Protein AF-A0A1V8UKA0-F1 (afdb_monomer_lite)

Radius of gyration: 25.1 Å; chains: 1; bounding box: 52×12×80 Å

pLDDT: mean 79.11, std 16.27, range [46.12, 97.81]

Structure (mmCIF, N/CA/C/O backbone):
data_AF-A0A1V8UKA0-F1
#
_entry.id   AF-A0A1V8UKA0-F1
#
loop_
_atom_site.group_PDB
_atom_site.id
_atom_site.type_symbol
_atom_site.label_atom_id
_atom_site.label_alt_id
_atom_site.label_comp_id
_atom_site.label_asym_id
_atom_site.label_entity_id
_atom_site.label_seq_id
_atom_site.pdbx_PDB_ins_code
_atom_site.Cartn_x
_atom_site.Cartn_y
_atom_site.Cartn_z
_atom_site.occupancy
_atom_site.B_iso_or_equiv
_atom_site.auth_seq_id
_atom_site.auth_comp_id
_atom_site.auth_asym_id
_atom_site.auth_atom_id
_atom_site.pdbx_PDB_model_num
ATOM 1 N N . MET A 1 1 ? -35.023 3.778 53.978 1.00 46.12 1 MET A N 1
ATOM 2 C CA . MET A 1 1 ? -34.381 2.494 53.604 1.00 46.12 1 MET A CA 1
ATOM 3 C C . MET A 1 1 ? -34.194 2.498 52.086 1.00 46.12 1 MET A C 1
ATOM 5 O O . MET A 1 1 ? -35.174 2.816 51.424 1.00 46.12 1 MET A O 1
ATOM 9 N N . PRO A 1 2 ? -33.000 2.232 51.519 1.00 53.81 2 PRO A N 1
ATOM 10 C CA . PRO A 1 2 ? -32.796 2.231 50.072 1.00 53.81 2 PRO A CA 1
ATOM 11 C C . PRO A 1 2 ? -32.936 0.807 49.509 1.00 53.81 2 PRO A C 1
ATOM 13 O O . PRO A 1 2 ? -32.233 -0.095 49.973 1.00 53.81 2 PRO A O 1
ATOM 16 N N . PRO A 1 3 ? -33.784 0.556 48.501 1.00 59.66 3 PRO A N 1
ATOM 17 C CA . PRO A 1 3 ? -33.689 -0.684 47.755 1.00 59.66 3 PRO A CA 1
ATOM 18 C C . PRO A 1 3 ? -32.565 -0.583 46.7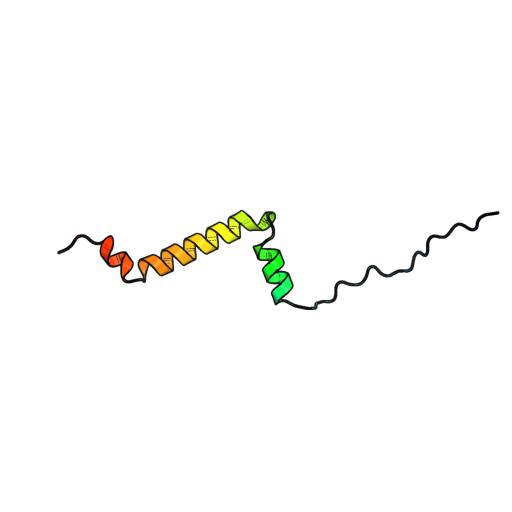15 1.00 59.66 3 PRO A C 1
ATOM 20 O O . PRO A 1 3 ? -32.641 0.135 45.721 1.00 59.66 3 PRO A O 1
ATOM 23 N N . LYS A 1 4 ? -31.498 -1.334 47.004 1.00 53.94 4 LYS A N 1
ATOM 24 C CA . LYS A 1 4 ? -30.523 -1.889 46.058 1.00 53.94 4 LYS A CA 1
ATOM 25 C C . LYS A 1 4 ? -31.213 -2.421 44.800 1.00 53.94 4 LYS A C 1
ATOM 27 O O . LYS A 1 4 ? -32.184 -3.162 44.910 1.00 53.94 4 LYS A O 1
ATOM 32 N N . GLY A 1 5 ? -30.610 -2.166 43.641 1.00 56.75 5 GLY A N 1
ATOM 33 C CA . GLY A 1 5 ? -30.904 -2.931 42.431 1.00 56.75 5 GLY A CA 1
ATOM 34 C C . GLY A 1 5 ? -30.844 -2.111 41.157 1.00 56.75 5 GLY A C 1
ATO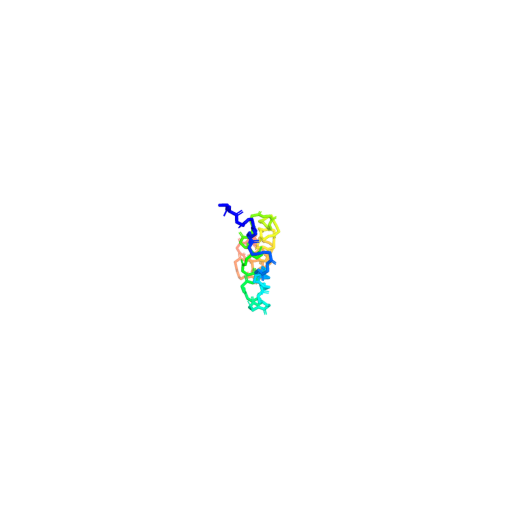M 35 O O . GLY A 1 5 ? -31.849 -1.953 40.478 1.00 56.75 5 GLY A O 1
ATOM 36 N N . GLN A 1 6 ? -29.652 -1.613 40.834 1.00 55.16 6 GLN A N 1
ATOM 37 C CA . GLN A 1 6 ? -29.242 -1.293 39.470 1.00 55.16 6 GLN A CA 1
ATOM 38 C C . GLN A 1 6 ? -29.840 -2.339 38.517 1.00 55.16 6 GLN A C 1
ATOM 40 O O . GLN A 1 6 ? -29.614 -3.536 38.707 1.00 55.16 6 GLN A O 1
ATOM 45 N N . ILE A 1 7 ? -30.670 -1.889 37.575 1.00 55.62 7 ILE A N 1
ATOM 46 C CA . ILE A 1 7 ? -31.449 -2.739 36.673 1.00 55.62 7 ILE A CA 1
ATOM 47 C C . ILE A 1 7 ? -30.476 -3.576 35.835 1.00 55.62 7 ILE A C 1
ATOM 49 O O . ILE A 1 7 ? -29.969 -3.171 34.791 1.00 55.62 7 ILE A O 1
ATOM 53 N N . ARG A 1 8 ? -30.198 -4.770 36.355 1.00 56.72 8 ARG A N 1
ATOM 54 C CA . ARG A 1 8 ? -29.544 -5.906 35.717 1.00 56.72 8 ARG A CA 1
ATOM 55 C C . ARG A 1 8 ? -30.510 -6.435 34.666 1.00 56.72 8 ARG A C 1
ATOM 57 O O . ARG A 1 8 ? -31.252 -7.376 34.914 1.00 56.72 8 ARG A O 1
ATOM 64 N N . GLY A 1 9 ? -30.577 -5.747 33.534 1.00 53.84 9 GLY A N 1
ATOM 65 C CA . GLY A 1 9 ? -31.584 -6.061 32.525 1.00 53.84 9 GLY A CA 1
ATOM 66 C C . GLY A 1 9 ? -31.614 -5.171 31.295 1.00 53.84 9 GLY A C 1
ATOM 67 O O . GLY A 1 9 ? -32.474 -5.394 30.455 1.00 53.84 9 GLY A O 1
ATOM 68 N N . VAL A 1 10 ? -30.703 -4.205 31.134 1.00 54.88 10 VAL A N 1
ATOM 69 C CA . VAL A 1 10 ? -30.464 -3.664 29.792 1.00 54.88 10 VAL A CA 1
ATOM 70 C C . VAL A 1 10 ? -29.591 -4.703 29.090 1.00 54.88 10 VAL A C 1
ATOM 72 O O . VAL A 1 10 ? -28.416 -4.813 29.452 1.00 54.88 10 VAL A O 1
ATOM 75 N N . PRO A 1 11 ? -30.112 -5.528 28.159 1.00 51.94 11 PRO A N 1
ATOM 76 C CA . PRO A 1 11 ? -29.218 -6.261 27.283 1.00 51.94 11 PRO A CA 1
ATOM 77 C C . PRO A 1 11 ? -28.328 -5.204 26.638 1.00 51.94 11 PRO A C 1
ATOM 79 O O . PRO A 1 11 ? -28.845 -4.249 26.054 1.00 51.94 11 PRO A O 1
ATOM 82 N N . ALA A 1 12 ? -27.007 -5.331 26.809 1.00 58.88 12 ALA A N 1
ATOM 83 C CA . ALA A 1 12 ? -26.049 -4.573 26.019 1.00 58.88 12 ALA A CA 1
ATOM 84 C C . ALA A 1 12 ? -26.574 -4.605 24.588 1.00 58.88 12 ALA A C 1
ATOM 86 O O . ALA A 1 12 ? -26.817 -5.702 24.077 1.00 58.88 12 ALA A O 1
ATOM 87 N N . ALA A 1 13 ? -26.890 -3.432 24.027 1.00 55.00 13 ALA A N 1
ATOM 88 C CA . ALA A 1 13 ? -27.470 -3.330 22.702 1.00 55.00 13 ALA A CA 1
ATOM 89 C C . ALA A 1 13 ? -26.620 -4.209 21.789 1.00 55.00 13 ALA A C 1
ATOM 91 O O . ALA A 1 13 ? -25.442 -3.925 21.569 1.00 55.00 13 ALA A O 1
ATOM 92 N N . LYS A 1 14 ? -27.186 -5.352 21.388 1.00 53.31 14 LYS A N 1
ATOM 93 C CA . LYS A 1 14 ? -26.524 -6.328 20.539 1.00 53.31 14 LYS A CA 1
ATOM 94 C C . LYS A 1 14 ? -26.176 -5.535 19.294 1.00 53.31 14 LYS A C 1
ATOM 96 O O . LYS A 1 14 ? -27.101 -5.120 18.598 1.00 53.31 14 LYS A O 1
ATOM 101 N N . GLN A 1 15 ? -24.889 -5.217 19.115 1.00 57.91 15 GLN A N 1
ATOM 102 C CA . GLN A 1 15 ? -24.400 -4.449 17.975 1.00 57.91 15 GLN A CA 1
ATOM 103 C C . GLN A 1 15 ? -25.050 -5.067 16.748 1.00 57.91 15 GLN A C 1
ATOM 105 O O . GLN A 1 15 ? -24.852 -6.250 16.462 1.00 57.91 15 GLN A O 1
ATOM 110 N N . GLN A 1 16 ? -25.957 -4.312 16.127 1.00 59.25 16 GLN A N 1
ATOM 111 C CA . GLN A 1 16 ? -26.658 -4.784 14.948 1.00 59.25 16 GLN A CA 1
ATOM 112 C C . GLN A 1 16 ? -25.587 -5.223 13.944 1.00 59.25 16 GLN A C 1
ATOM 114 O O . GLN A 1 16 ? -24.594 -4.505 13.791 1.00 59.25 16 GLN A O 1
ATOM 119 N N . PRO A 1 17 ? -25.754 -6.366 13.253 1.00 59.03 17 PRO A N 1
ATOM 120 C CA . PRO A 1 17 ? -24.904 -6.757 12.130 1.00 59.03 17 PRO A CA 1
ATOM 121 C C . PRO A 1 17 ? -25.241 -5.858 10.930 1.00 59.03 17 PRO A C 1
ATOM 123 O O . PRO A 1 17 ? -25.690 -6.300 9.879 1.00 59.03 17 PRO A O 1
ATOM 126 N N . GLY A 1 18 ? -25.152 -4.552 11.145 1.00 63.19 18 GLY A N 1
ATOM 127 C CA . GLY A 1 18 ? -25.550 -3.506 10.238 1.00 63.19 18 GLY A CA 1
ATOM 128 C C . GLY A 1 18 ? -24.288 -2.885 9.691 1.00 63.19 18 GLY A C 1
ATOM 129 O O . GLY A 1 18 ? -23.609 -2.145 10.395 1.00 63.19 18 GLY A O 1
ATOM 130 N N . ASN A 1 19 ? -24.038 -3.167 8.417 1.00 69.56 19 ASN A N 1
ATOM 131 C CA . ASN A 1 19 ? -23.059 -2.512 7.561 1.00 69.56 19 ASN A CA 1
ATOM 132 C C . ASN A 1 19 ? -21.658 -3.154 7.551 1.00 69.56 19 ASN A C 1
ATOM 134 O O . ASN A 1 19 ? -20.716 -2.664 8.171 1.00 69.56 19 ASN A O 1
ATOM 138 N N . TYR A 1 20 ? -21.503 -4.208 6.737 1.00 79.56 20 TYR A N 1
ATOM 139 C CA . TYR A 1 20 ? -20.200 -4.789 6.376 1.00 79.56 20 TYR A CA 1
ATOM 140 C C . TYR A 1 20 ? -19.196 -3.729 5.892 1.00 79.56 20 TYR A C 1
ATOM 142 O O . TYR A 1 20 ? -18.014 -3.794 6.219 1.00 79.56 20 TYR A O 1
ATOM 150 N N . ALA A 1 21 ? -19.676 -2.692 5.195 1.00 84.31 21 ALA A N 1
ATOM 151 C CA . ALA A 1 21 ? -18.853 -1.551 4.806 1.00 84.31 21 ALA A CA 1
ATOM 152 C C . ALA A 1 21 ? -18.243 -0.833 6.025 1.00 84.31 21 ALA A C 1
ATOM 154 O O . ALA A 1 21 ? -17.059 -0.504 6.018 1.00 84.31 21 ALA A O 1
ATOM 155 N N . GLN A 1 22 ? -19.012 -0.651 7.103 1.00 83.56 22 GLN A N 1
ATOM 156 C CA . GLN A 1 22 ? -18.524 -0.031 8.333 1.00 83.56 22 GLN A CA 1
ATOM 157 C C . GLN A 1 22 ? -17.522 -0.930 9.063 1.00 83.56 22 GLN A C 1
ATOM 159 O O . GLN A 1 22 ? -16.515 -0.428 9.557 1.00 83.56 22 GLN A O 1
ATOM 164 N N . SER A 1 23 ? -17.748 -2.248 9.107 1.00 84.44 23 SER A N 1
ATOM 165 C CA . SER A 1 23 ? -16.786 -3.175 9.719 1.00 84.44 23 SER A CA 1
ATOM 166 C C . SER A 1 23 ? -15.461 -3.208 8.965 1.00 84.44 23 SER A C 1
ATOM 168 O O . SER A 1 23 ? -14.407 -3.196 9.592 1.00 84.44 23 SER A O 1
ATOM 170 N N . THR A 1 24 ? -15.492 -3.180 7.630 1.00 85.38 24 THR A N 1
ATOM 171 C CA . THR A 1 24 ? -14.274 -3.137 6.813 1.00 85.38 24 THR A CA 1
ATOM 172 C C . THR A 1 24 ? -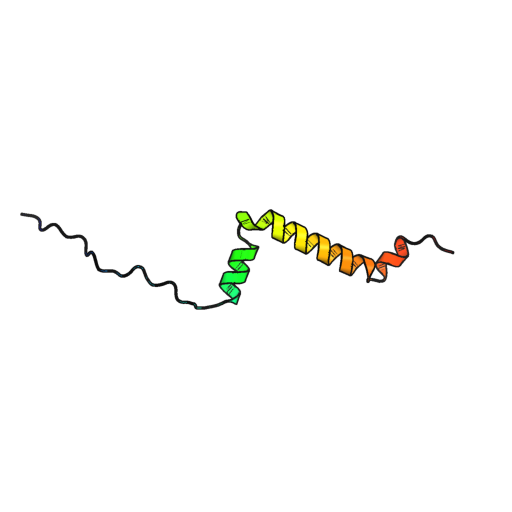13.551 -1.803 6.973 1.00 85.38 24 THR A C 1
ATOM 174 O O . THR A 1 24 ? -12.335 -1.785 7.135 1.00 85.38 24 THR A O 1
ATOM 177 N N . LEU A 1 25 ? -14.281 -0.682 6.998 1.00 85.00 25 LEU A N 1
ATOM 178 C CA . LEU A 1 25 ? -13.694 0.635 7.260 1.00 85.00 25 LEU A CA 1
ATOM 179 C C . LEU A 1 25 ? -13.047 0.716 8.644 1.00 85.00 25 LEU A C 1
ATOM 181 O O . LEU A 1 25 ? -11.959 1.275 8.771 1.00 85.00 25 LEU A O 1
ATOM 185 N N . ASN A 1 26 ? -13.689 0.145 9.664 1.00 85.19 26 ASN A N 1
ATOM 186 C CA . ASN A 1 26 ? -13.118 0.062 11.003 1.00 85.19 26 ASN A CA 1
ATOM 187 C C . ASN A 1 26 ? -11.858 -0.810 10.999 1.00 85.19 26 ASN A C 1
ATOM 189 O O . ASN A 1 26 ? -10.838 -0.372 11.512 1.00 85.19 26 ASN A O 1
ATOM 193 N N . ALA A 1 27 ? -11.888 -1.974 10.344 1.00 85.81 27 ALA A N 1
ATOM 194 C CA . ALA A 1 27 ? -10.730 -2.859 10.246 1.00 85.81 27 ALA A CA 1
ATOM 195 C C . ALA A 1 27 ? -9.536 -2.203 9.529 1.00 85.81 27 ALA A C 1
ATOM 197 O O . ALA A 1 27 ? -8.402 -2.392 9.950 1.00 85.81 27 ALA A O 1
ATOM 198 N N . ILE A 1 28 ? -9.763 -1.406 8.481 1.00 89.81 28 ILE A N 1
ATOM 199 C CA . ILE A 1 28 ? -8.683 -0.699 7.767 1.00 89.81 28 ILE A CA 1
ATOM 200 C C . ILE A 1 28 ? -8.105 0.451 8.607 1.00 89.81 28 ILE A C 1
ATOM 202 O O . ILE A 1 28 ? -6.923 0.769 8.493 1.00 89.81 28 ILE A O 1
ATOM 206 N N . ARG A 1 29 ? -8.930 1.101 9.435 1.00 89.69 29 ARG A N 1
ATOM 207 C CA . ARG A 1 29 ? -8.513 2.230 10.284 1.00 89.69 29 ARG A CA 1
ATOM 208 C C . ARG A 1 29 ? -7.967 1.808 11.643 1.00 89.69 29 ARG A C 1
ATOM 210 O O . ARG A 1 29 ? -7.431 2.657 12.353 1.00 89.69 29 ARG A O 1
ATOM 217 N N . ASP A 1 30 ? -8.109 0.538 11.998 1.00 91.00 30 ASP A N 1
ATOM 218 C CA . ASP A 1 30 ? -7.625 0.011 13.261 1.00 91.00 30 ASP A CA 1
ATOM 219 C C . ASP A 1 30 ? -6.086 0.084 13.319 1.00 91.00 30 ASP A C 1
ATOM 221 O O . ASP A 1 30 ? -5.414 -0.425 12.411 1.00 91.00 30 ASP A O 1
ATOM 225 N N . PRO A 1 31 ? -5.491 0.710 14.352 1.00 91.00 31 PRO A N 1
ATOM 226 C CA . PRO A 1 31 ? -4.042 0.730 14.525 1.00 91.00 31 PRO A CA 1
ATOM 227 C C . PRO A 1 31 ? -3.412 -0.668 14.605 1.00 91.00 31 PRO A C 1
ATOM 229 O O . PRO A 1 31 ? -2.251 -0.806 14.215 1.00 91.00 31 PRO A O 1
ATOM 232 N N . GLU A 1 32 ? -4.143 -1.697 15.044 1.00 92.94 32 GLU A N 1
ATOM 233 C CA . GLU A 1 32 ? -3.654 -3.084 15.083 1.00 92.94 32 GLU A CA 1
ATOM 234 C C . GLU A 1 32 ? -3.390 -3.639 13.674 1.00 92.94 32 GLU A C 1
ATOM 236 O O . GLU A 1 32 ? -2.404 -4.336 13.432 1.00 92.94 32 GLU A O 1
ATOM 241 N N . ASN A 1 33 ? -4.199 -3.228 12.696 1.00 91.75 33 ASN A N 1
ATOM 242 C CA . ASN A 1 33 ? -4.093 -3.690 11.313 1.00 91.75 33 ASN A CA 1
ATOM 243 C C . ASN A 1 33 ? -3.156 -2.830 10.461 1.00 91.75 33 ASN A C 1
ATOM 245 O O . ASN A 1 33 ? -2.939 -3.127 9.282 1.00 91.75 33 ASN A O 1
ATOM 249 N N . ARG A 1 34 ? -2.566 -1.774 11.035 1.00 92.94 34 ARG A N 1
ATOM 250 C CA . ARG A 1 34 ? -1.771 -0.777 10.308 1.00 92.94 34 ARG A CA 1
ATOM 251 C C . ARG A 1 34 ? -0.658 -1.408 9.475 1.00 92.94 34 ARG A C 1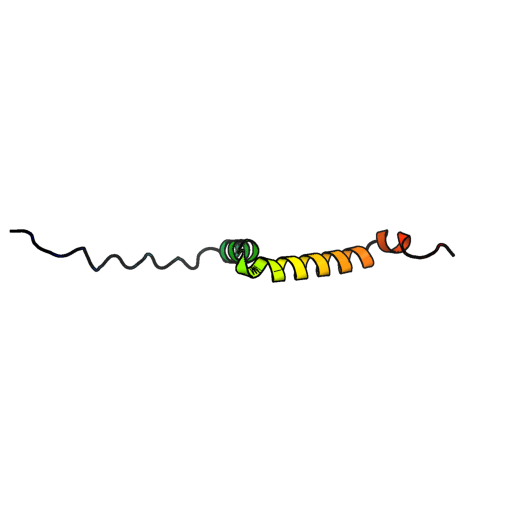
ATOM 253 O O . ARG A 1 34 ? -0.497 -1.044 8.315 1.00 92.94 34 ARG A O 1
ATOM 260 N N . THR A 1 35 ? 0.086 -2.361 10.032 1.00 96.44 35 THR A N 1
ATOM 261 C CA . THR A 1 35 ? 1.183 -3.032 9.316 1.00 96.44 35 THR A CA 1
ATOM 262 C C . THR A 1 35 ? 0.677 -3.797 8.095 1.00 96.44 35 THR A C 1
ATOM 264 O O . THR A 1 35 ? 1.273 -3.707 7.025 1.00 96.44 35 THR A O 1
ATOM 267 N N . VAL A 1 36 ? -0.449 -4.503 8.225 1.00 95.50 36 VAL A N 1
ATOM 268 C CA . VAL A 1 36 ? -1.050 -5.277 7.129 1.00 95.50 36 VAL A CA 1
ATOM 269 C C . VAL A 1 36 ? -1.587 -4.344 6.048 1.00 95.50 36 VAL A C 1
ATOM 271 O O . VAL A 1 36 ? -1.303 -4.542 4.871 1.00 95.50 36 VAL A O 1
ATOM 274 N N . VAL A 1 37 ? -2.303 -3.286 6.437 1.00 95.94 37 VAL A N 1
ATOM 275 C CA . VAL A 1 37 ? -2.829 -2.276 5.507 1.00 95.94 37 VAL A CA 1
ATOM 276 C C . VAL A 1 37 ? -1.690 -1.615 4.733 1.00 95.94 37 VAL A C 1
ATOM 278 O O . VAL A 1 37 ? -1.772 -1.480 3.512 1.00 95.94 37 VAL A O 1
ATOM 281 N N . ILE A 1 38 ? -0.597 -1.257 5.413 1.00 95.62 38 ILE A N 1
ATOM 282 C CA . ILE A 1 38 ? 0.606 -0.705 4.782 1.00 95.62 38 ILE A CA 1
ATOM 283 C C . ILE A 1 38 ? 1.218 -1.721 3.808 1.00 95.62 38 ILE A C 1
ATOM 285 O O . ILE A 1 38 ? 1.454 -1.387 2.654 1.00 95.62 38 ILE A O 1
ATOM 289 N N . ALA A 1 39 ? 1.423 -2.972 4.218 1.00 97.50 39 ALA A N 1
ATOM 290 C CA . ALA A 1 39 ? 2.004 -3.991 3.344 1.00 97.50 39 ALA A CA 1
ATOM 291 C C . ALA A 1 39 ? 1.163 -4.226 2.076 1.00 97.50 39 ALA A C 1
ATOM 293 O O . ALA A 1 39 ? 1.695 -4.209 0.966 1.00 97.50 39 ALA A O 1
ATOM 294 N N . VAL A 1 40 ? -0.156 -4.382 2.227 1.00 96.75 40 VAL A N 1
ATOM 295 C CA . VAL A 1 40 ? -1.084 -4.583 1.104 1.00 96.75 40 VAL A CA 1
ATOM 296 C C . VAL A 1 40 ? -1.111 -3.363 0.185 1.00 96.75 40 VAL A C 1
ATOM 298 O O . VAL A 1 40 ? -1.088 -3.516 -1.036 1.00 96.75 40 VAL A O 1
ATOM 301 N N . SER A 1 41 ? -1.118 -2.153 0.749 1.00 96.75 41 SER A N 1
ATOM 302 C CA . SER A 1 41 ? -1.117 -0.919 -0.044 1.00 96.75 41 SER A CA 1
ATOM 303 C C . SER A 1 41 ? 0.180 -0.731 -0.831 1.00 96.75 41 SER A C 1
ATOM 305 O O . SER A 1 41 ? 0.109 -0.452 -2.025 1.00 96.75 41 SER A O 1
ATOM 307 N N . PHE A 1 42 ? 1.351 -0.958 -0.228 1.00 97.81 42 PHE A N 1
ATOM 308 C CA . PHE A 1 42 ? 2.631 -0.903 -0.944 1.00 97.81 42 PHE A CA 1
ATOM 309 C C . PHE A 1 42 ? 2.750 -1.983 -2.018 1.00 97.81 42 PHE A C 1
ATOM 311 O O . PHE A 1 42 ? 3.226 -1.699 -3.115 1.00 97.81 42 PHE A O 1
ATOM 318 N N . PHE A 1 43 ? 2.292 -3.203 -1.734 1.00 97.38 43 PHE A N 1
ATOM 319 C CA . PHE A 1 43 ? 2.286 -4.278 -2.720 1.00 97.38 43 PHE A CA 1
ATOM 320 C C . PHE A 1 43 ? 1.422 -3.919 -3.933 1.00 97.38 43 PHE A C 1
ATOM 322 O 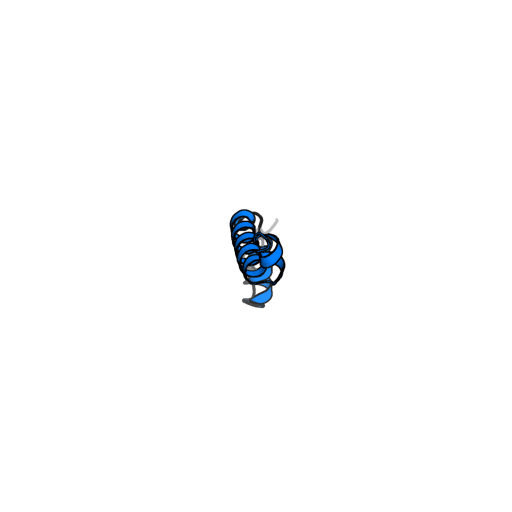O . PHE A 1 43 ? 1.898 -3.962 -5.066 1.00 97.38 43 PHE A O 1
ATOM 329 N N . ALA A 1 44 ? 0.176 -3.500 -3.700 1.00 97.69 44 ALA A N 1
ATOM 330 C CA . ALA A 1 44 ? -0.733 -3.110 -4.772 1.00 97.69 44 ALA A CA 1
ATOM 331 C C . ALA A 1 44 ? -0.200 -1.905 -5.562 1.00 97.69 44 ALA A C 1
ATOM 333 O O . ALA A 1 44 ? -0.259 -1.907 -6.790 1.00 97.69 44 ALA A O 1
ATOM 334 N N . ALA A 1 45 ? 0.375 -0.912 -4.875 1.00 96.56 45 ALA A N 1
ATOM 335 C CA . ALA A 1 45 ? 1.012 0.232 -5.516 1.00 96.56 45 ALA A CA 1
ATOM 336 C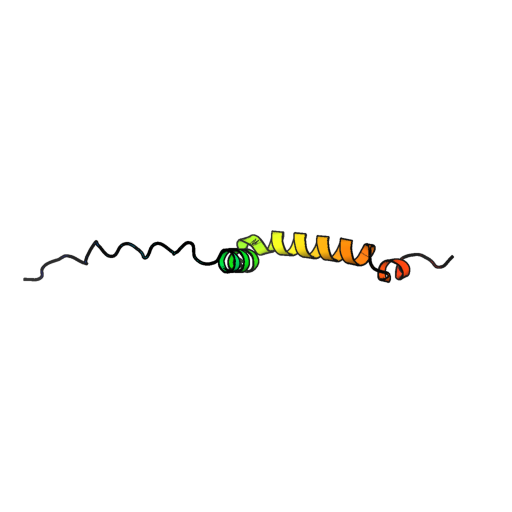 C . ALA A 1 45 ? 2.196 -0.192 -6.397 1.00 96.56 45 ALA A C 1
ATOM 338 O O . ALA A 1 45 ? 2.301 0.276 -7.526 1.00 96.56 45 ALA A O 1
ATOM 339 N N . GLY A 1 46 ? 3.047 -1.108 -5.926 1.00 95.38 46 GLY A N 1
ATOM 340 C CA . GLY A 1 46 ? 4.174 -1.638 -6.694 1.00 95.38 46 GLY A CA 1
ATOM 341 C C . GLY A 1 46 ? 3.738 -2.417 -7.935 1.00 95.38 46 GLY A C 1
ATOM 342 O O . GLY A 1 46 ? 4.270 -2.188 -9.019 1.00 95.38 46 GLY A O 1
ATOM 343 N N . VAL A 1 47 ? 2.730 -3.287 -7.805 1.00 95.81 47 VAL A N 1
ATOM 344 C CA . VAL A 1 47 ? 2.154 -4.029 -8.941 1.00 95.81 47 VAL A CA 1
ATOM 345 C C . VAL A 1 47 ? 1.546 -3.069 -9.964 1.00 95.81 47 VAL A C 1
ATOM 347 O O . VAL A 1 47 ? 1.822 -3.188 -11.156 1.00 95.81 47 VAL A O 1
ATOM 350 N N . ALA A 1 48 ? 0.760 -2.091 -9.507 1.00 95.06 48 ALA A N 1
ATOM 351 C CA . ALA A 1 48 ? 0.156 -1.088 -10.378 1.00 95.06 48 ALA A CA 1
ATOM 352 C C . ALA A 1 48 ? 1.216 -0.229 -11.079 1.00 95.06 48 ALA A C 1
ATOM 354 O O . ALA A 1 48 ? 1.107 0.022 -12.275 1.00 95.06 48 ALA A O 1
ATOM 355 N N . PHE A 1 49 ? 2.261 0.177 -10.358 1.00 94.25 49 PHE A N 1
ATOM 356 C CA . PHE A 1 49 ? 3.372 0.941 -10.909 1.00 94.25 49 PHE A CA 1
ATOM 357 C C . PHE A 1 49 ? 4.124 0.150 -11.987 1.00 94.25 49 PHE A C 1
ATOM 359 O O . PHE A 1 49 ? 4.306 0.668 -13.087 1.00 94.25 49 PHE A O 1
ATOM 366 N N . LEU A 1 50 ? 4.486 -1.111 -11.724 1.00 91.44 50 LEU A N 1
ATOM 367 C CA . LEU A 1 50 ? 5.197 -1.958 -12.688 1.00 91.44 50 LEU A CA 1
ATOM 368 C C . LEU A 1 50 ? 4.368 -2.222 -13.955 1.00 91.44 50 LEU A C 1
ATOM 370 O O . LEU A 1 50 ? 4.917 -2.276 -15.052 1.00 91.44 50 LEU A O 1
ATOM 374 N N . HIS A 1 51 ? 3.051 -2.365 -13.808 1.00 91.38 51 HIS A N 1
ATOM 375 C CA . HIS A 1 51 ? 2.139 -2.562 -14.935 1.00 91.38 51 HIS A CA 1
ATOM 376 C C . HIS A 1 51 ? 1.792 -1.252 -15.669 1.00 91.38 51 HIS A C 1
ATOM 378 O O . HIS A 1 51 ? 1.282 -1.274 -16.789 1.00 91.38 51 HIS A O 1
ATOM 384 N N . SER A 1 52 ? 2.014 -0.093 -15.054 1.00 89.25 52 SER A N 1
ATOM 385 C CA . SER A 1 52 ? 1.775 1.196 -15.700 1.00 89.25 52 SER A CA 1
ATOM 386 C C . SER A 1 52 ? 2.906 1.552 -16.666 1.00 89.25 52 SER A C 1
ATOM 388 O O . SER A 1 52 ? 4.041 1.125 -16.475 1.00 89.25 52 SER A O 1
ATOM 390 N N . SER A 1 53 ? 2.641 2.434 -17.633 1.00 84.81 53 SER A N 1
ATOM 391 C CA . SER A 1 53 ? 3.672 2.999 -18.524 1.00 84.81 53 SER A CA 1
ATOM 392 C C . SER A 1 53 ? 4.784 3.765 -17.790 1.00 84.81 53 SER A C 1
ATOM 394 O O . SER A 1 53 ? 5.763 4.169 -18.402 1.00 84.81 53 SER A O 1
ATOM 396 N N . TRP A 1 54 ? 4.663 3.982 -16.475 1.00 83.94 54 TRP A N 1
ATOM 397 C CA . TRP A 1 54 ? 5.737 4.560 -15.668 1.00 83.94 54 TRP A CA 1
ATOM 398 C C . TRP A 1 54 ? 6.886 3.576 -15.435 1.00 83.94 54 TRP A C 1
ATOM 400 O O . TRP A 1 54 ? 7.986 4.012 -15.110 1.00 83.94 54 TRP A O 1
ATOM 410 N N . SER A 1 55 ? 6.674 2.270 -15.608 1.00 84.81 55 SER A N 1
ATOM 411 C CA . SER A 1 55 ? 7.752 1.285 -15.489 1.00 84.81 55 SER A CA 1
ATOM 412 C C . SER A 1 55 ? 8.768 1.382 -16.626 1.00 84.81 55 SER A C 1
ATOM 414 O O . SER A 1 55 ? 9.941 1.075 -16.419 1.00 84.81 55 SER A O 1
ATOM 416 N N . GLU A 1 56 ? 8.357 1.897 -17.787 1.00 79.06 56 GLU A N 1
ATOM 417 C CA . GLU A 1 56 ? 9.240 2.153 -18.929 1.00 79.06 56 GLU A CA 1
ATOM 418 C C . GLU A 1 56 ? 10.337 3.168 -18.588 1.00 79.06 56 GLU A C 1
ATOM 420 O O . GLU A 1 56 ? 11.431 3.085 -19.133 1.00 79.06 56 GLU A O 1
ATOM 425 N N . ILE A 1 57 ? 10.105 4.067 -17.620 1.00 83.75 57 ILE A N 1
ATOM 426 C CA . ILE A 1 57 ? 11.118 5.034 -17.169 1.00 83.75 57 ILE A CA 1
ATOM 427 C C . ILE A 1 57 ? 12.278 4.378 -16.410 1.00 83.75 57 ILE A C 1
ATOM 429 O O . ILE A 1 57 ? 13.349 4.968 -16.283 1.00 83.75 57 ILE A O 1
ATOM 433 N N . LEU A 1 58 ? 12.061 3.174 -15.871 1.00 78.06 58 LEU A N 1
ATOM 434 C CA . LEU A 1 58 ? 13.091 2.395 -15.187 1.00 78.06 58 LEU A CA 1
ATOM 435 C C . LEU A 1 58 ? 13.888 1.515 -16.149 1.00 78.06 58 LEU A C 1
ATOM 437 O O . LEU A 1 58 ? 14.944 1.007 -15.768 1.00 78.06 58 LEU A O 1
ATOM 441 N N . LEU A 1 59 ? 13.392 1.313 -17.371 1.00 81.00 59 LEU A N 1
ATOM 442 C CA . LEU A 1 59 ? 14.108 0.561 -18.385 1.00 81.00 59 LEU A CA 1
ATOM 443 C C . LEU A 1 59 ? 15.111 1.491 -19.079 1.00 81.00 59 LEU A C 1
ATOM 445 O O . LEU A 1 59 ? 14.765 2.622 -19.427 1.00 81.00 59 LEU A O 1
ATOM 449 N N . PRO A 1 60 ? 16.366 1.051 -19.278 1.00 79.31 60 PRO A N 1
ATOM 450 C CA . PRO A 1 60 ? 17.314 1.830 -20.051 1.00 79.31 60 PRO A CA 1
ATOM 451 C C . PRO A 1 60 ? 16.775 2.000 -21.479 1.00 79.31 60 PRO A C 1
ATOM 453 O O . PRO A 1 60 ? 16.273 1.025 -22.051 1.00 79.31 60 PRO A O 1
ATOM 456 N N . PRO A 1 61 ? 16.868 3.209 -22.062 1.00 77.06 61 PRO A N 1
ATOM 457 C CA . PRO A 1 61 ? 16.526 3.395 -23.460 1.00 77.06 61 PRO A CA 1
ATOM 458 C C . PRO A 1 61 ? 17.469 2.531 -24.301 1.00 77.06 61 PRO A C 1
ATOM 460 O O . PRO A 1 61 ? 18.688 2.575 -24.115 1.00 77.06 61 PRO A O 1
ATOM 463 N N . ILE A 1 62 ? 16.880 1.711 -25.168 1.00 69.69 62 ILE A N 1
ATOM 464 C CA . ILE A 1 62 ? 17.600 0.973 -26.212 1.00 69.69 62 ILE A CA 1
ATOM 465 C C . ILE A 1 62 ? 18.139 1.917 -27.285 1.00 69.69 62 ILE A C 1
ATOM 467 O O . ILE A 1 62 ? 17.472 2.940 -27.566 1.00 69.69 62 ILE A O 1
#

Foldseek 3Di:
DDDDDDDPDPPPPPPPPPDPPVVVVCCLPDPVCVVVNVVVVVVVVVVVCCPDPVVVVVDPDD

Sequence (62 aa):
MPPKGQIRGVPAAKQQPGNYAQSTLNAIRDPENRTVVIAVSFFAAGVAFLHSSWSEILLPPI

Secondary structure (DSSP, 8-state):
-------TT----------HHHHHHHHHH-GGGHHHHHHHHHHHHHHHHHHSTTGGGGSPP-